Protein AF-A0A0C2W1N2-F1 (afdb_monomer)

Structure (mmCIF, N/CA/C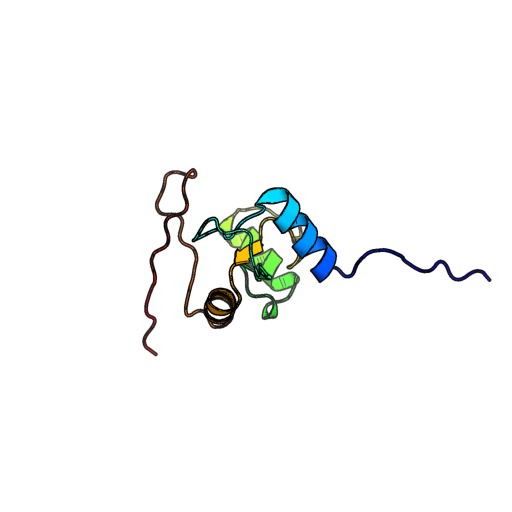/O backbone):
data_AF-A0A0C2W1N2-F1
#
_entry.id   AF-A0A0C2W1N2-F1
#
loop_
_atom_site.group_PDB
_atom_site.id
_atom_site.type_symbol
_atom_site.label_atom_id
_atom_site.label_alt_id
_atom_site.label_comp_id
_atom_site.label_asym_id
_atom_site.label_entity_id
_atom_site.label_seq_id
_atom_site.pdbx_PDB_ins_code
_atom_site.Cartn_x
_atom_site.Cartn_y
_atom_site.Cartn_z
_atom_site.occupancy
_atom_site.B_iso_or_equiv
_atom_site.auth_seq_id
_atom_site.auth_comp_id
_atom_site.auth_asym_id
_atom_site.auth_atom_id
_atom_site.pdbx_PDB_model_num
ATOM 1 N N . MET A 1 1 ? 32.946 22.852 -7.016 1.00 40.59 1 MET A N 1
ATOM 2 C CA . MET A 1 1 ? 31.888 21.924 -7.470 1.00 40.59 1 MET A CA 1
ATOM 3 C C . MET A 1 1 ? 30.836 21.861 -6.376 1.00 40.59 1 MET A C 1
ATOM 5 O O . MET A 1 1 ? 31.153 21.390 -5.293 1.00 40.59 1 MET A O 1
ATOM 9 N N . SER A 1 2 ? 29.641 22.408 -6.607 1.00 46.12 2 SER A N 1
ATOM 10 C CA . SER A 1 2 ? 28.545 22.358 -5.632 1.00 46.12 2 SER A CA 1
ATOM 11 C C . SER A 1 2 ? 27.817 21.025 -5.761 1.00 46.12 2 SER A C 1
ATOM 13 O O . SER A 1 2 ? 27.290 20.709 -6.825 1.00 46.12 2 SER A O 1
ATOM 15 N N . VAL A 1 3 ? 27.812 20.235 -4.691 1.00 49.16 3 VAL A N 1
ATOM 16 C CA . VAL A 1 3 ? 27.028 19.002 -4.605 1.00 49.16 3 VAL A CA 1
ATOM 17 C C . VAL A 1 3 ? 25.579 19.408 -4.356 1.00 49.16 3 VAL A C 1
ATOM 19 O O . VAL A 1 3 ? 25.248 19.904 -3.281 1.00 49.16 3 VAL A O 1
ATOM 22 N N . ALA A 1 4 ? 24.716 19.246 -5.359 1.00 53.66 4 ALA A N 1
ATOM 23 C CA . ALA A 1 4 ? 23.280 19.381 -5.163 1.00 53.66 4 ALA A CA 1
ATOM 24 C C . ALA A 1 4 ? 22.817 18.256 -4.226 1.00 53.66 4 ALA A C 1
ATOM 26 O O . ALA A 1 4 ? 22.820 17.082 -4.596 1.00 53.66 4 ALA A O 1
ATOM 27 N N . VAL A 1 5 ? 22.464 18.608 -2.991 1.00 54.03 5 VAL A N 1
ATOM 28 C CA . VAL A 1 5 ? 21.877 17.661 -2.041 1.00 54.03 5 VAL A CA 1
ATOM 29 C C . VAL A 1 5 ? 20.461 17.361 -2.523 1.00 54.03 5 VAL A C 1
ATOM 31 O O . VAL A 1 5 ? 19.636 18.261 -2.661 1.00 54.03 5 VAL A O 1
ATOM 34 N N . ASN A 1 6 ? 20.185 16.100 -2.845 1.00 59.94 6 ASN A N 1
ATOM 35 C CA . ASN A 1 6 ? 18.870 15.689 -3.313 1.00 59.94 6 ASN A CA 1
ATOM 36 C C . ASN A 1 6 ? 17.919 15.635 -2.104 1.00 59.94 6 ASN A C 1
ATOM 38 O O . ASN A 1 6 ? 17.978 14.702 -1.311 1.00 59.94 6 ASN A O 1
ATOM 42 N N . PHE A 1 7 ? 17.067 16.652 -1.947 1.00 61.38 7 PHE A N 1
ATOM 43 C CA . PHE A 1 7 ? 16.088 16.761 -0.851 1.00 61.38 7 PHE A CA 1
ATOM 44 C C . PHE A 1 7 ? 14.850 15.871 -1.040 1.00 61.38 7 PHE A C 1
ATOM 46 O O . PHE A 1 7 ? 13.895 15.960 -0.268 1.00 61.38 7 PHE A O 1
ATOM 53 N N . SER A 1 8 ? 14.837 15.024 -2.072 1.00 56.78 8 SER A N 1
ATOM 54 C CA . SER A 1 8 ? 13.727 14.110 -2.318 1.00 56.78 8 SER A CA 1
ATOM 55 C C . SER A 1 8 ? 13.560 13.166 -1.121 1.00 56.78 8 SER A C 1
ATOM 57 O O . SER A 1 8 ? 14.529 12.506 -0.732 1.00 56.78 8 SER A O 1
ATOM 59 N N . PRO A 1 9 ? 12.359 13.069 -0.523 1.00 63.84 9 PRO A N 1
ATOM 60 C CA . PRO A 1 9 ? 12.139 12.156 0.586 1.00 63.84 9 PRO A CA 1
ATOM 61 C C . PRO A 1 9 ? 12.431 10.712 0.150 1.00 63.84 9 PRO A C 1
ATOM 63 O O . PRO A 1 9 ? 12.196 10.359 -1.012 1.00 63.84 9 PRO A O 1
ATOM 66 N N . PRO A 1 10 ? 12.899 9.843 1.067 1.00 81.31 10 PRO A N 1
ATOM 67 C CA . PRO A 1 10 ? 13.040 8.423 0.775 1.00 81.31 10 PRO A CA 1
ATOM 68 C C . PRO A 1 10 ? 11.739 7.866 0.188 1.00 81.31 10 PRO A C 1
ATOM 70 O O . PRO A 1 10 ? 10.653 8.232 0.643 1.00 81.31 10 PRO A O 1
ATOM 73 N N . ARG A 1 11 ? 11.826 6.955 -0.793 1.00 86.38 11 ARG A N 1
ATOM 74 C CA . ARG A 1 11 ? 10.643 6.419 -1.502 1.00 86.38 11 ARG A CA 1
ATOM 75 C C . ARG A 1 11 ? 9.557 5.894 -0.552 1.00 86.38 11 ARG A C 1
ATOM 77 O O . ARG A 1 11 ? 8.380 6.120 -0.796 1.00 86.38 11 ARG A O 1
ATOM 84 N N . ALA A 1 12 ? 9.951 5.273 0.561 1.00 89.06 12 ALA A N 1
ATOM 85 C CA . ALA A 1 12 ? 9.028 4.800 1.594 1.00 89.06 12 ALA A CA 1
ATOM 86 C C . ALA A 1 12 ? 8.282 5.942 2.316 1.00 89.06 12 ALA A C 1
ATOM 88 O O . ALA A 1 12 ? 7.095 5.817 2.610 1.00 89.06 12 ALA A O 1
ATOM 89 N N . THR A 1 13 ? 8.953 7.068 2.573 1.00 93.50 13 THR A N 1
ATOM 90 C CA . THR A 1 13 ? 8.338 8.263 3.168 1.00 93.50 13 THR A CA 1
ATOM 91 C C . THR A 1 13 ? 7.364 8.911 2.191 1.00 93.50 13 THR A C 1
ATOM 93 O O . THR A 1 13 ? 6.242 9.227 2.572 1.00 93.50 13 THR A O 1
ATOM 96 N N . ALA A 1 14 ? 7.758 9.056 0.920 1.00 94.00 14 ALA A N 1
ATOM 97 C CA . ALA A 1 14 ? 6.877 9.578 -0.125 1.00 94.00 1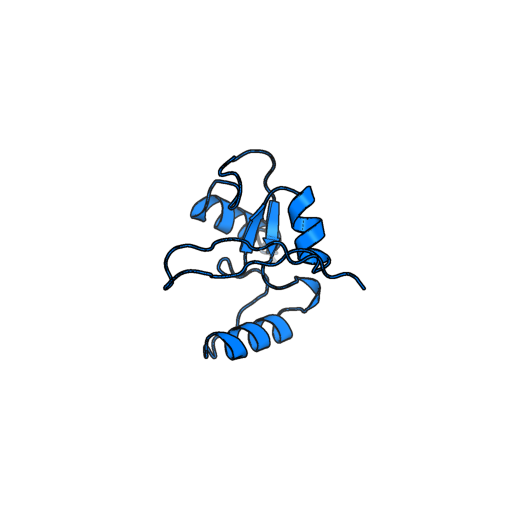4 ALA A CA 1
ATOM 98 C C . ALA A 1 14 ? 5.624 8.704 -0.298 1.00 94.00 14 ALA A C 1
ATOM 100 O O . ALA A 1 14 ? 4.512 9.222 -0.342 1.00 94.00 14 ALA A O 1
ATOM 101 N N . PHE A 1 15 ? 5.804 7.382 -0.312 1.00 94.31 15 PHE A N 1
ATOM 102 C CA . PHE A 1 15 ? 4.717 6.409 -0.358 1.00 94.31 15 PHE A CA 1
ATOM 103 C C . PHE A 1 15 ? 3.759 6.571 0.823 1.00 94.31 15 PHE A C 1
ATOM 105 O O . PHE A 1 15 ? 2.562 6.753 0.620 1.00 94.31 15 PHE A O 1
ATOM 112 N N . ARG A 1 16 ? 4.281 6.602 2.056 1.00 95.50 16 ARG A N 1
ATOM 113 C CA . ARG A 1 16 ? 3.457 6.818 3.252 1.00 95.50 16 ARG A CA 1
ATOM 114 C C . ARG A 1 16 ? 2.678 8.128 3.186 1.00 95.50 16 ARG A C 1
ATOM 116 O O . ARG A 1 16 ? 1.491 8.135 3.497 1.00 95.50 16 ARG A O 1
ATOM 123 N N . ASN A 1 17 ? 3.325 9.216 2.780 1.00 96.00 17 ASN A N 1
ATOM 124 C CA . ASN A 1 17 ? 2.677 10.521 2.678 1.00 96.00 17 ASN A CA 1
ATOM 125 C C . ASN A 1 17 ? 1.564 10.519 1.623 1.00 96.00 17 ASN A C 1
ATOM 127 O O . ASN A 1 17 ? 0.502 11.083 1.867 1.00 96.00 17 ASN A O 1
ATOM 131 N N . ALA A 1 18 ? 1.773 9.848 0.487 1.00 95.94 18 ALA A N 1
ATOM 132 C CA . ALA A 1 18 ? 0.750 9.703 -0.543 1.00 95.94 18 ALA A CA 1
ATOM 133 C C . ALA A 1 18 ? -0.473 8.920 -0.038 1.00 95.94 18 ALA A C 1
ATOM 135 O O . ALA A 1 18 ? -1.602 9.326 -0.302 1.00 95.94 18 ALA A O 1
ATOM 136 N N . LEU A 1 19 ? -0.269 7.841 0.727 1.00 96.12 19 LEU A N 1
ATOM 137 C CA . LEU A 1 19 ? -1.376 7.081 1.321 1.00 96.12 19 LEU A CA 1
ATOM 138 C C . LEU A 1 19 ? -2.121 7.882 2.394 1.00 96.12 19 LEU A C 1
ATOM 140 O O . LEU A 1 19 ? -3.346 7.878 2.417 1.00 96.12 19 LEU A O 1
ATOM 144 N N . LEU A 1 20 ? -1.399 8.611 3.251 1.00 96.12 20 LEU A N 1
ATOM 145 C CA . LEU A 1 20 ? -2.010 9.507 4.239 1.00 96.12 20 LEU A CA 1
ATOM 146 C C . LEU A 1 20 ? -2.867 10.586 3.574 1.00 96.12 20 LEU A C 1
ATOM 148 O O . LEU A 1 20 ? -3.962 10.857 4.053 1.00 96.12 20 LEU A O 1
ATOM 152 N N . ALA A 1 21 ? -2.396 11.163 2.466 1.00 95.56 21 ALA A N 1
ATOM 153 C CA . ALA A 1 21 ? -3.154 12.154 1.709 1.00 95.56 21 ALA A CA 1
ATOM 154 C C . ALA A 1 21 ? -4.386 11.561 1.004 1.00 95.56 21 ALA A C 1
ATOM 156 O O . ALA A 1 21 ? -5.391 12.253 0.871 1.00 95.56 21 ALA A O 1
ATOM 157 N N . ARG A 1 22 ? -4.314 10.303 0.547 1.00 94.50 22 ARG A N 1
ATOM 158 C CA . ARG A 1 22 ? -5.418 9.628 -0.152 1.00 94.50 22 ARG A CA 1
ATOM 159 C C . ARG A 1 22 ? -6.501 9.121 0.803 1.00 94.50 22 ARG A C 1
ATOM 161 O O . ARG A 1 22 ? -7.677 9.334 0.534 1.00 94.50 22 ARG A O 1
ATOM 168 N N . ASP A 1 23 ? -6.101 8.457 1.887 1.00 93.88 23 ASP A N 1
ATOM 169 C CA . ASP A 1 23 ? -7.009 7.652 2.718 1.00 93.88 23 ASP A CA 1
ATOM 170 C C . ASP A 1 23 ? -7.227 8.241 4.120 1.00 93.88 23 ASP A C 1
ATOM 172 O O . ASP A 1 23 ? -8.309 8.116 4.691 1.00 93.88 23 ASP A O 1
ATOM 176 N N . GLY A 1 24 ? -6.188 8.839 4.717 1.00 94.06 24 GLY A N 1
ATOM 177 C CA . GLY A 1 24 ? -6.207 9.462 6.051 1.00 94.06 24 GLY A CA 1
ATOM 178 C C . GLY A 1 24 ? -6.492 8.539 7.250 1.00 94.06 24 GLY A C 1
ATOM 179 O O . GLY A 1 24 ? -6.241 8.928 8.390 1.00 94.06 24 GLY A O 1
ATOM 180 N N . THR A 1 25 ? -6.991 7.323 7.026 1.00 95.00 25 THR A N 1
ATOM 181 C CA . THR A 1 25 ? -7.495 6.406 8.057 1.00 95.00 25 THR A CA 1
ATOM 182 C C . THR A 1 25 ? -7.152 4.948 7.746 1.00 95.00 25 THR A C 1
ATOM 184 O O . THR A 1 25 ? -6.835 4.602 6.610 1.00 95.00 25 THR A O 1
ATOM 187 N N . CYS A 1 26 ? -7.190 4.075 8.759 1.00 93.88 26 CYS A N 1
ATOM 188 C CA . CYS A 1 26 ? -7.069 2.629 8.566 1.00 93.88 26 CYS A CA 1
ATOM 189 C C . CYS A 1 26 ? -8.185 2.118 7.647 1.00 93.88 26 CYS A C 1
ATOM 191 O O . CYS A 1 26 ? -9.358 2.314 7.961 1.00 93.88 26 CYS A O 1
ATOM 193 N N . ILE A 1 27 ? -7.843 1.383 6.585 1.00 91.38 27 ILE A N 1
ATOM 194 C CA . ILE A 1 27 ? -8.840 0.901 5.612 1.00 91.38 27 ILE A CA 1
ATOM 195 C C . ILE A 1 27 ? -9.896 -0.030 6.239 1.00 91.38 27 ILE A C 1
ATOM 197 O O . ILE A 1 27 ? -11.021 -0.098 5.756 1.00 91.38 27 ILE A O 1
ATOM 201 N N . ILE A 1 28 ? -9.559 -0.713 7.341 1.00 89.19 28 ILE A N 1
ATOM 202 C CA . ILE A 1 28 ? -10.475 -1.627 8.040 1.00 89.19 28 ILE A CA 1
ATOM 203 C C . ILE A 1 28 ? -11.300 -0.893 9.103 1.00 89.19 28 ILE A C 1
ATOM 205 O O . ILE A 1 28 ? -12.522 -0.980 9.112 1.00 89.19 28 ILE A O 1
ATOM 209 N N . SER A 1 29 ? -10.644 -0.183 10.025 1.00 90.75 29 SER A N 1
ATOM 210 C CA . SER A 1 29 ? -11.306 0.378 11.214 1.00 90.75 29 SER A CA 1
ATOM 211 C C . SER A 1 29 ? -11.724 1.840 11.080 1.00 90.75 29 SER A C 1
ATOM 213 O O . SER A 1 29 ? -12.364 2.360 11.990 1.00 90.75 29 SER A O 1
ATOM 215 N N . GLN A 1 30 ? -11.312 2.525 10.008 1.00 92.94 30 GLN A N 1
ATOM 216 C CA . GLN A 1 30 ? -11.496 3.968 9.801 1.00 92.94 30 GLN A CA 1
ATOM 217 C C . GLN A 1 30 ? -10.849 4.850 10.891 1.00 92.94 30 GLN A C 1
ATOM 219 O O . GLN A 1 30 ? -11.072 6.057 10.955 1.00 92.94 30 GLN A O 1
ATOM 224 N N . ASN A 1 31 ? -9.999 4.277 11.750 1.00 92.75 31 ASN A N 1
ATOM 225 C CA . ASN A 1 31 ? -9.278 5.013 12.786 1.00 92.75 31 ASN A CA 1
ATOM 226 C C . ASN A 1 31 ? -7.985 5.630 12.205 1.00 92.75 31 ASN A C 1
ATOM 228 O O . ASN A 1 31 ? -7.235 4.910 11.544 1.00 92.75 31 ASN A O 1
ATOM 232 N N . PRO A 1 32 ? -7.691 6.924 12.442 1.00 93.06 32 PRO A N 1
ATOM 233 C CA . PRO A 1 32 ? -6.507 7.603 11.901 1.00 93.06 32 PRO A CA 1
ATOM 234 C C . PRO A 1 32 ? -5.202 7.377 12.690 1.00 93.06 32 PRO A C 1
ATOM 236 O O . PRO A 1 32 ? -4.135 7.816 12.261 1.00 93.06 32 PRO A O 1
ATOM 239 N N . LEU A 1 33 ? -5.250 6.753 13.869 1.00 92.31 33 LEU A N 1
ATOM 240 C CA . LEU A 1 33 ? -4.110 6.707 14.790 1.00 92.31 33 LEU A CA 1
ATOM 241 C C . LEU A 1 33 ? -3.145 5.555 14.487 1.00 92.31 33 LEU A C 1
ATOM 243 O O . LEU A 1 33 ? -3.553 4.469 14.104 1.00 92.31 33 LEU A O 1
ATOM 247 N N . SER A 1 34 ? -1.845 5.766 14.719 1.00 91.62 34 SER A N 1
ATOM 248 C CA . SER A 1 34 ? -0.811 4.709 14.681 1.00 91.62 34 SER A CA 1
ATOM 249 C C . SER A 1 34 ? -0.764 3.880 13.387 1.00 91.62 34 SER A C 1
ATOM 251 O O . SER A 1 34 ? -0.511 2.673 13.411 1.00 91.62 34 SER A O 1
ATOM 253 N N . LEU A 1 35 ? -0.986 4.541 12.250 1.00 95.06 35 LEU A N 1
ATOM 254 C CA . LEU A 1 35 ? -1.037 3.904 10.937 1.00 95.06 35 LEU A CA 1
ATOM 255 C C . LEU A 1 35 ? 0.338 3.739 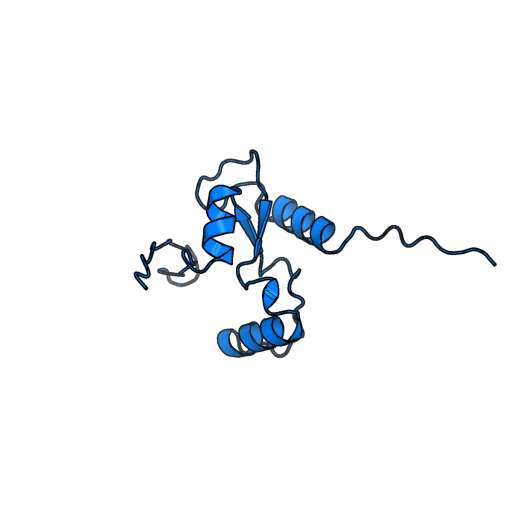10.302 1.00 95.06 35 LEU A C 1
ATOM 257 O O . LEU A 1 35 ? 1.221 4.600 10.420 1.00 95.06 35 LEU A O 1
ATOM 261 N N . ILE A 1 36 ? 0.473 2.658 9.544 1.00 94.38 36 ILE A N 1
ATOM 262 C CA . ILE A 1 36 ? 1.612 2.387 8.680 1.00 94.38 36 ILE A CA 1
ATOM 263 C C . ILE A 1 36 ? 1.166 2.169 7.234 1.00 94.38 36 ILE A C 1
ATOM 265 O O . ILE A 1 36 ? 0.016 1.834 6.961 1.00 94.38 36 ILE A O 1
ATOM 269 N N . ALA A 1 37 ? 2.101 2.393 6.314 1.00 95.00 37 ALA A N 1
ATOM 270 C CA . ALA A 1 37 ? 1.907 2.208 4.884 1.00 95.00 37 ALA A CA 1
ATOM 271 C C . ALA A 1 37 ? 2.177 0.747 4.509 1.00 95.00 37 ALA A C 1
ATOM 273 O O . ALA A 1 37 ? 3.325 0.368 4.256 1.00 95.00 37 ALA A O 1
ATOM 274 N N . SER A 1 38 ? 1.121 -0.060 4.513 1.00 93.19 38 SER A N 1
ATOM 275 C CA . SER A 1 38 ? 1.189 -1.468 4.141 1.00 93.19 38 SER A CA 1
ATOM 276 C C . SER A 1 38 ? 1.173 -1.624 2.624 1.00 93.19 38 SER A C 1
ATOM 278 O O . SER A 1 38 ? 0.542 -0.830 1.922 1.00 93.19 38 SER A O 1
ATOM 280 N N . HIS A 1 39 ? 1.884 -2.628 2.112 1.00 91.38 39 HIS A N 1
ATOM 281 C CA . HIS A 1 39 ? 1.895 -2.949 0.685 1.00 91.38 39 HIS A CA 1
ATOM 282 C C . HIS A 1 39 ? 0.922 -4.097 0.405 1.00 91.38 39 HIS A C 1
ATOM 284 O O . HIS A 1 39 ? 1.038 -5.162 1.000 1.00 91.38 39 HIS A O 1
ATOM 290 N N . LEU A 1 40 ? 0.019 -3.906 -0.557 1.00 86.88 40 LEU A N 1
ATOM 291 C CA . LEU A 1 40 ? -0.887 -4.946 -1.058 1.00 86.88 40 LEU A CA 1
ATOM 292 C C . LEU A 1 40 ? -0.138 -6.026 -1.846 1.00 86.88 40 LEU A C 1
ATOM 294 O O . LEU A 1 40 ? -0.541 -7.185 -1.862 1.00 86.88 40 LEU A O 1
ATOM 298 N N . VAL A 1 41 ? 0.958 -5.638 -2.503 1.00 84.06 41 VAL A N 1
ATOM 299 C CA . VAL A 1 41 ? 1.887 -6.560 -3.158 1.00 84.06 41 VAL A CA 1
ATOM 300 C C . VAL A 1 41 ? 3.168 -6.610 -2.326 1.00 84.06 41 VAL A C 1
ATOM 302 O O . VAL A 1 41 ? 3.806 -5.569 -2.151 1.00 84.06 41 VAL A O 1
ATOM 305 N N . PRO A 1 42 ? 3.587 -7.779 -1.820 1.00 74.69 42 PRO A N 1
ATOM 306 C CA . PRO A 1 42 ? 4.671 -7.854 -0.848 1.00 74.69 42 PRO A CA 1
ATOM 307 C C . PRO A 1 42 ? 5.966 -7.209 -1.335 1.00 74.69 42 PRO A C 1
ATOM 309 O O . PRO A 1 42 ? 6.527 -7.566 -2.373 1.00 74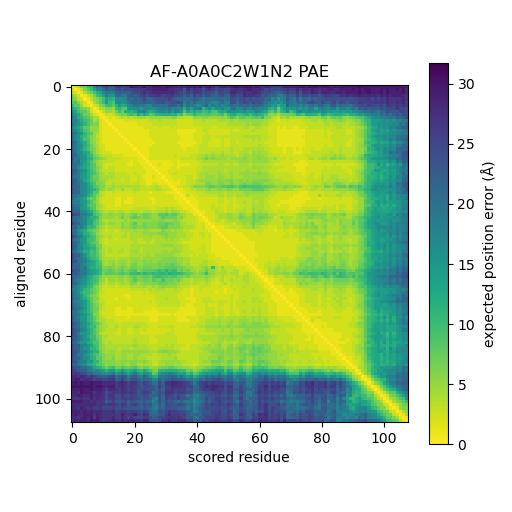.69 42 PRO A O 1
ATOM 312 N N . LYS A 1 43 ? 6.487 -6.276 -0.528 1.00 76.94 43 LYS A N 1
ATOM 313 C CA . LYS A 1 43 ? 7.677 -5.454 -0.830 1.00 76.94 43 LYS A CA 1
ATOM 314 C C . LYS A 1 43 ? 8.916 -6.277 -1.207 1.00 76.94 43 LYS A C 1
ATOM 316 O O . LYS A 1 43 ? 9.809 -5.767 -1.893 1.00 76.94 43 LYS A O 1
ATOM 321 N N . ARG A 1 44 ? 8.968 -7.529 -0.729 1.00 79.94 44 ARG A N 1
ATOM 322 C CA . ARG A 1 44 ? 10.050 -8.500 -0.943 1.00 79.94 44 ARG A CA 1
ATOM 323 C C . ARG A 1 44 ? 10.146 -9.011 -2.379 1.00 79.94 44 ARG A C 1
ATOM 325 O O . ARG A 1 44 ? 11.205 -9.482 -2.764 1.00 79.94 44 ARG A O 1
ATOM 332 N N . LEU A 1 45 ? 9.083 -8.873 -3.172 1.00 81.31 45 LEU A N 1
ATOM 333 C CA . LEU A 1 45 ? 9.076 -9.269 -4.582 1.00 81.31 45 LEU A CA 1
ATOM 334 C C . LEU A 1 45 ? 9.960 -8.358 -5.457 1.00 81.31 45 LEU A C 1
ATOM 336 O O . LEU A 1 45 ? 10.511 -8.805 -6.458 1.00 81.31 45 LEU A O 1
ATOM 340 N N . GLY A 1 46 ? 10.144 -7.093 -5.065 1.00 86.62 46 GLY A N 1
ATOM 341 C CA . GLY A 1 46 ? 10.886 -6.107 -5.858 1.00 86.62 46 GLY A CA 1
ATOM 342 C C . GLY A 1 46 ? 10.093 -5.559 -7.053 1.00 86.62 46 GLY A C 1
ATOM 343 O O . GLY A 1 46 ? 9.032 -6.066 -7.408 1.00 86.62 46 GLY A O 1
ATOM 344 N N . ASP A 1 47 ? 10.603 -4.488 -7.670 1.00 90.81 47 ASP A N 1
ATOM 345 C CA . ASP A 1 47 ? 9.857 -3.698 -8.668 1.00 90.81 47 ASP A CA 1
ATOM 346 C C . ASP A 1 47 ? 9.491 -4.500 -9.933 1.00 90.81 47 ASP A C 1
ATOM 348 O O . ASP A 1 47 ? 8.392 -4.348 -10.467 1.00 90.81 47 ASP A O 1
ATOM 352 N N . ALA A 1 48 ? 10.372 -5.398 -10.390 1.00 90.38 48 ALA A N 1
ATOM 353 C CA . ALA A 1 48 ? 10.128 -6.216 -11.581 1.00 90.38 48 ALA A CA 1
ATOM 354 C C . ALA A 1 48 ? 8.964 -7.201 -11.385 1.00 90.38 48 ALA A C 1
ATOM 356 O O . ALA A 1 48 ? 8.076 -7.305 -12.231 1.00 90.38 48 ALA A O 1
ATOM 357 N N . ALA A 1 49 ? 8.933 -7.895 -10.245 1.00 88.00 49 ALA A N 1
ATOM 358 C CA . ALA A 1 49 ? 7.856 -8.825 -9.933 1.00 88.00 49 ALA A CA 1
ATOM 359 C C . ALA A 1 49 ? 6.543 -8.089 -9.641 1.00 88.00 49 ALA A C 1
ATOM 361 O O . ALA A 1 49 ? 5.493 -8.539 -10.084 1.00 88.00 49 ALA A O 1
ATOM 362 N N . VAL A 1 50 ? 6.593 -6.927 -8.978 1.00 88.19 50 VAL A N 1
ATOM 363 C CA . VAL A 1 50 ? 5.417 -6.059 -8.812 1.00 88.19 50 VAL A CA 1
ATOM 364 C C . VAL A 1 50 ? 4.834 -5.657 -10.166 1.00 88.19 50 VAL A C 1
ATOM 366 O O . VAL A 1 50 ? 3.632 -5.800 -10.369 1.00 88.19 50 VAL A O 1
ATOM 369 N N . THR A 1 51 ? 5.673 -5.213 -11.106 1.00 90.56 51 THR A N 1
ATOM 370 C CA . THR A 1 51 ? 5.225 -4.865 -12.464 1.00 90.56 51 THR A CA 1
ATOM 371 C C . THR A 1 51 ? 4.571 -6.064 -13.151 1.00 90.56 51 THR A C 1
ATOM 373 O O . THR A 1 51 ? 3.475 -5.930 -13.683 1.00 90.56 51 THR A O 1
ATOM 376 N N . SER A 1 52 ? 5.182 -7.250 -13.064 1.00 89.50 52 SER A N 1
ATOM 377 C CA . SER A 1 52 ? 4.619 -8.487 -13.625 1.00 89.50 52 SER A CA 1
ATOM 378 C C . SER A 1 52 ? 3.252 -8.842 -13.023 1.00 89.50 52 SER A C 1
ATOM 380 O O . SER A 1 52 ? 2.316 -9.157 -13.757 1.00 89.50 52 SER A O 1
ATOM 382 N N . VAL A 1 53 ? 3.091 -8.723 -11.699 1.00 85.94 53 VAL A N 1
ATOM 383 C CA . VAL A 1 53 ? 1.802 -8.941 -11.019 1.00 85.94 53 VAL A CA 1
ATOM 384 C C . VAL A 1 53 ? 0.760 -7.938 -11.516 1.00 85.94 53 VAL A C 1
ATOM 386 O O . VAL A 1 53 ? -0.332 -8.336 -11.917 1.00 85.94 53 VAL A O 1
ATOM 389 N N . VAL A 1 54 ? 1.090 -6.645 -11.548 1.00 85.44 54 VAL A N 1
ATOM 390 C CA . VAL A 1 54 ? 0.159 -5.609 -12.019 1.00 85.44 54 VAL A CA 1
ATOM 391 C C . VAL A 1 54 ? -0.248 -5.862 -13.468 1.00 85.44 54 VAL A C 1
ATOM 393 O O . VAL A 1 54 ? -1.444 -5.877 -13.761 1.00 85.44 54 VAL A O 1
ATOM 396 N N . GLN A 1 55 ? 0.709 -6.123 -14.357 1.00 87.81 55 GLN A N 1
ATOM 397 C CA . GLN A 1 55 ? 0.441 -6.422 -15.762 1.00 87.81 55 GLN A CA 1
ATOM 398 C C . GLN A 1 55 ? -0.470 -7.645 -15.901 1.00 87.81 55 GLN A C 1
ATOM 400 O O . GLN A 1 55 ? -1.464 -7.603 -16.624 1.00 87.81 55 GLN A O 1
ATOM 405 N N . ARG A 1 56 ? -0.196 -8.717 -15.148 1.00 86.50 56 ARG A N 1
ATOM 406 C CA . ARG A 1 56 ? -0.974 -9.959 -15.197 1.00 86.50 56 ARG A CA 1
ATOM 407 C C . ARG A 1 56 ? -2.439 -9.769 -14.801 1.00 86.50 56 ARG A C 1
ATOM 409 O O . ARG A 1 56 ? -3.296 -10.404 -15.410 1.00 86.50 56 ARG A O 1
ATOM 416 N N . PHE A 1 57 ? -2.716 -8.948 -13.789 1.00 82.56 57 PHE A N 1
ATOM 417 C CA . PHE A 1 57 ? -4.066 -8.793 -13.232 1.00 82.56 57 PHE A CA 1
ATOM 418 C C . PHE A 1 57 ? -4.840 -7.586 -13.771 1.00 82.56 57 PHE A C 1
ATOM 420 O O . PHE A 1 57 ? -6.064 -7.572 -13.679 1.00 82.56 57 PHE A O 1
ATOM 427 N N . THR A 1 58 ? -4.161 -6.587 -14.338 1.00 81.69 58 THR A N 1
ATOM 428 C CA . THR A 1 58 ? -4.807 -5.362 -14.851 1.00 81.69 58 THR A CA 1
ATOM 429 C C . THR A 1 58 ? -4.683 -5.188 -16.362 1.00 81.69 58 THR A C 1
ATOM 431 O O . THR A 1 58 ? -5.394 -4.366 -16.931 1.00 81.69 58 THR A O 1
ATOM 434 N N . GLY A 1 59 ? -3.777 -5.921 -17.018 1.00 84.81 59 GLY A N 1
ATOM 435 C CA . GLY A 1 59 ? -3.436 -5.716 -18.428 1.00 84.81 59 GLY A CA 1
ATOM 436 C C . GLY A 1 59 ? -2.628 -4.443 -18.700 1.00 84.81 59 GLY A C 1
ATOM 437 O O . GLY A 1 59 ? -2.396 -4.116 -19.858 1.00 84.81 59 GLY A O 1
ATOM 438 N N . SER A 1 60 ? -2.212 -3.706 -17.664 1.00 84.44 60 SER A N 1
ATOM 439 C CA . SER A 1 60 ? -1.397 -2.499 -17.818 1.00 84.44 60 SER A CA 1
ATOM 440 C C . SER A 1 60 ? 0.068 -2.847 -18.075 1.00 84.44 60 SER A C 1
ATOM 442 O O . SER A 1 60 ? 0.705 -3.491 -17.244 1.00 84.44 60 SER A O 1
ATOM 444 N N . ASP A 1 61 ? 0.623 -2.342 -19.175 1.00 85.94 61 ASP A N 1
ATOM 445 C CA . ASP A 1 61 ? 2.051 -2.463 -19.502 1.00 85.94 61 ASP A CA 1
ATOM 446 C C . ASP A 1 61 ? 2.915 -1.364 -18.854 1.00 85.94 61 ASP A C 1
ATOM 448 O O . ASP A 1 61 ? 4.126 -1.286 -19.077 1.00 85.94 61 ASP A O 1
ATOM 452 N N . ALA A 1 62 ? 2.312 -0.483 -18.050 1.00 84.81 62 ALA A N 1
ATOM 453 C CA . ALA A 1 62 ? 3.056 0.555 -17.352 1.00 84.81 62 ALA A CA 1
ATOM 454 C C . ALA A 1 62 ? 3.969 -0.066 -16.284 1.00 84.81 62 ALA A C 1
ATOM 456 O O . ALA A 1 62 ? 3.525 -0.850 -15.447 1.00 84.81 62 ALA A O 1
ATOM 457 N N . ALA A 1 63 ? 5.242 0.334 -16.267 1.00 85.56 63 ALA A N 1
ATOM 458 C CA . ALA A 1 63 ? 6.154 -0.056 -15.199 1.00 85.56 63 ALA A CA 1
ATOM 459 C C . ALA A 1 63 ? 5.669 0.516 -13.858 1.00 85.56 63 ALA A C 1
ATOM 461 O O . ALA A 1 63 ? 5.512 1.732 -13.709 1.00 85.56 63 ALA A O 1
ATOM 462 N N . VAL A 1 64 ? 5.465 -0.355 -12.868 1.00 87.31 64 VAL A N 1
ATOM 463 C CA . VAL A 1 64 ? 4.980 0.032 -11.540 1.00 87.31 64 VAL A CA 1
ATOM 464 C C . VAL A 1 64 ? 6.022 -0.328 -10.493 1.00 87.31 64 VAL A C 1
ATOM 466 O O . VAL A 1 64 ? 6.389 -1.486 -10.310 1.00 87.31 64 VAL A O 1
ATOM 469 N N . THR A 1 65 ? 6.502 0.683 -9.769 1.00 91.19 65 THR A N 1
ATOM 470 C CA . THR A 1 65 ? 7.391 0.452 -8.622 1.00 91.19 65 THR A CA 1
ATOM 471 C C . THR A 1 65 ? 6.588 -0.059 -7.430 1.00 91.19 65 THR A C 1
ATOM 473 O O . THR A 1 65 ? 5.428 0.314 -7.260 1.00 91.19 65 THR A O 1
ATOM 476 N N . ARG A 1 66 ? 7.216 -0.815 -6.526 1.00 89.19 66 ARG A N 1
ATOM 477 C CA . ARG A 1 66 ? 6.560 -1.288 -5.293 1.00 89.19 66 ARG A CA 1
ATOM 478 C C . ARG A 1 66 ? 6.011 -0.168 -4.403 1.00 89.19 66 ARG A C 1
ATOM 480 O O . ARG A 1 66 ? 5.090 -0.402 -3.640 1.00 89.19 66 ARG A O 1
ATOM 487 N N . PHE A 1 67 ? 6.544 1.047 -4.530 1.00 92.56 67 PHE A N 1
ATOM 488 C CA . PHE A 1 67 ? 6.100 2.235 -3.794 1.00 92.56 67 PHE A CA 1
ATOM 489 C C . PHE A 1 67 ? 5.019 3.037 -4.534 1.00 92.56 67 PHE A C 1
ATOM 491 O O . PHE A 1 67 ? 4.789 4.204 -4.217 1.00 92.56 67 PHE A O 1
ATOM 498 N N . HIS A 1 68 ? 4.377 2.457 -5.551 1.00 91.12 68 HIS A N 1
ATOM 499 C CA . HIS A 1 68 ? 3.276 3.116 -6.237 1.00 91.12 68 HIS A CA 1
ATOM 500 C C . HIS A 1 68 ? 2.055 3.214 -5.303 1.00 91.12 68 HIS A C 1
ATOM 502 O O . HIS A 1 68 ? 1.644 2.192 -4.753 1.00 91.12 68 HIS A O 1
ATOM 508 N N . PRO A 1 69 ? 1.431 4.396 -5.127 1.00 91.75 69 PRO A N 1
ATOM 509 C CA . PRO A 1 69 ? 0.366 4.586 -4.136 1.00 91.75 69 PRO A CA 1
ATOM 510 C C . PRO A 1 69 ? -0.833 3.640 -4.292 1.00 91.75 69 PRO A C 1
ATOM 512 O O . PRO A 1 69 ? -1.450 3.256 -3.304 1.00 91.75 69 PRO A O 1
ATOM 515 N N . THR A 1 70 ? -1.165 3.213 -5.513 1.00 89.44 70 THR A N 1
ATOM 516 C CA . THR A 1 70 ? -2.270 2.258 -5.749 1.00 89.44 70 THR A CA 1
ATOM 517 C C . THR A 1 70 ? -2.005 0.861 -5.189 1.00 89.44 70 THR A C 1
ATOM 519 O O . THR A 1 70 ? -2.943 0.089 -5.035 1.00 89.44 70 THR A O 1
ATOM 522 N N . LEU A 1 71 ? -0.752 0.536 -4.864 1.00 90.12 71 LEU A N 1
ATOM 523 C CA . LEU A 1 71 ? -0.350 -0.745 -4.284 1.00 90.12 71 LEU A CA 1
ATOM 524 C C . LEU A 1 71 ? -0.250 -0.696 -2.758 1.00 90.12 71 LEU A C 1
ATOM 526 O O . LEU A 1 71 ? 0.284 -1.624 -2.154 1.00 90.12 71 LEU A O 1
ATOM 530 N N . GLY A 1 72 ? -0.713 0.385 -2.134 1.00 92.56 72 GLY A N 1
ATOM 531 C CA . GLY A 1 72 ? -0.636 0.577 -0.696 1.00 92.56 72 GLY A CA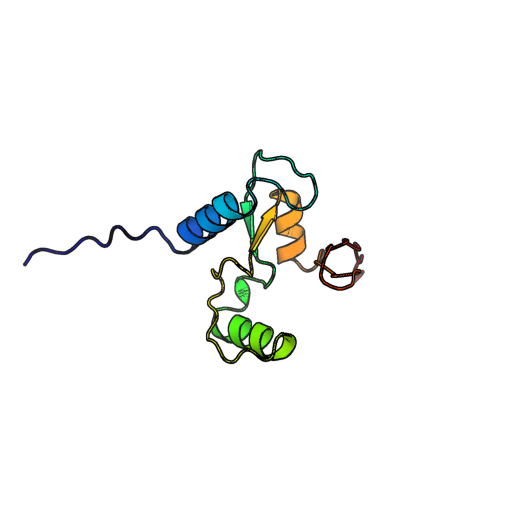 1
ATOM 532 C C . GLY A 1 72 ? -1.976 0.854 -0.047 1.00 92.56 72 GLY A C 1
ATOM 533 O O . GLY A 1 72 ? -2.886 1.385 -0.684 1.00 92.56 72 GLY A O 1
ATOM 534 N N . VAL A 1 73 ? -2.054 0.539 1.242 1.00 94.44 73 VAL A N 1
ATOM 535 C CA . VAL A 1 73 ? -3.167 0.879 2.135 1.00 94.44 73 VAL A CA 1
ATOM 536 C C . VAL A 1 73 ? -2.631 1.275 3.508 1.00 94.44 73 VAL A C 1
ATOM 538 O O . VAL A 1 73 ? -1.523 0.893 3.895 1.00 94.44 73 VAL A O 1
ATOM 541 N N . LEU A 1 74 ? -3.414 2.044 4.260 1.00 96.19 74 LEU A N 1
ATOM 542 C CA . LEU A 1 74 ? -3.103 2.335 5.654 1.00 96.19 74 LEU A CA 1
ATOM 543 C C . LEU A 1 74 ? -3.677 1.251 6.567 1.00 96.19 74 LEU A C 1
ATOM 545 O O . LEU A 1 74 ? -4.878 0.974 6.544 1.00 96.19 74 LEU A O 1
ATOM 549 N N . LEU A 1 75 ? -2.814 0.670 7.398 1.00 94.69 75 LEU A N 1
ATOM 550 C CA . LEU A 1 75 ? -3.167 -0.360 8.374 1.00 94.69 75 LEU A CA 1
ATOM 551 C C . LEU A 1 75 ? -2.506 -0.091 9.722 1.00 94.69 75 LEU A C 1
ATOM 553 O O . LEU A 1 75 ? -1.527 0.649 9.830 1.00 94.69 75 LEU A O 1
ATOM 557 N N . PHE A 1 76 ? -3.015 -0.754 10.755 1.00 93.94 76 PHE A N 1
ATOM 558 C CA . PHE A 1 76 ? -2.269 -0.927 11.994 1.00 93.94 76 PHE A CA 1
ATOM 559 C C . PHE A 1 76 ? -1.138 -1.939 11.807 1.00 93.94 76 PHE A C 1
ATOM 561 O O . PHE A 1 76 ? -1.261 -2.884 11.027 1.00 93.94 76 PHE A O 1
ATOM 568 N N . ARG A 1 77 ? -0.064 -1.786 12.589 1.00 91.00 77 ARG A N 1
ATOM 569 C CA . ARG A 1 77 ? 1.105 -2.679 12.532 1.00 91.00 77 ARG A CA 1
ATOM 570 C C . ARG A 1 77 ? 0.750 -4.162 12.659 1.00 91.00 77 ARG A C 1
ATOM 572 O O . ARG A 1 77 ? 1.234 -4.960 11.874 1.00 91.00 77 ARG A O 1
ATOM 579 N N . SER A 1 78 ? -0.145 -4.510 13.581 1.00 89.12 78 SER A N 1
ATOM 580 C CA . SER A 1 78 ? -0.566 -5.900 13.802 1.00 89.12 78 SER A CA 1
ATOM 581 C C . SER A 1 78 ? -1.243 -6.555 12.591 1.00 89.12 78 SER A C 1
ATOM 583 O O . SER A 1 78 ? -1.290 -7.779 12.516 1.00 89.12 78 SER A O 1
ATOM 585 N N . LEU A 1 79 ? -1.796 -5.762 11.668 1.00 88.75 79 LEU A N 1
ATOM 586 C CA . LEU A 1 79 ? -2.425 -6.253 10.441 1.00 88.75 79 LEU A CA 1
ATOM 587 C C . LEU A 1 79 ? -1.418 -6.331 9.290 1.00 88.75 79 LEU A C 1
ATOM 589 O O . LEU A 1 79 ? -1.459 -7.281 8.519 1.00 88.75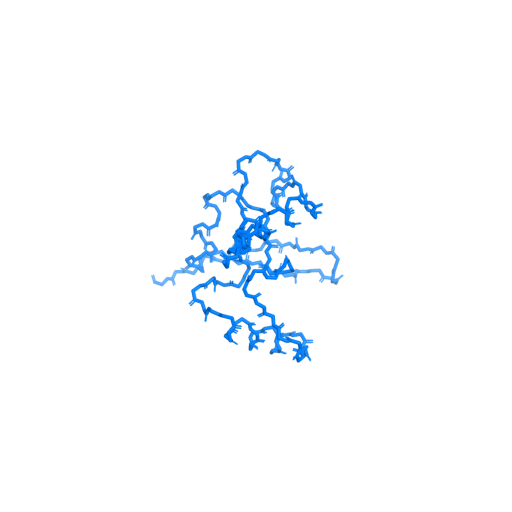 79 LEU A O 1
ATOM 593 N N . ASP A 1 80 ? -0.494 -5.374 9.199 1.00 89.69 80 ASP A N 1
ATOM 594 C CA . ASP A 1 80 ? 0.584 -5.389 8.199 1.00 89.69 80 ASP A CA 1
ATOM 595 C C . ASP A 1 80 ? 1.467 -6.629 8.314 1.00 89.69 80 ASP A C 1
ATOM 597 O O . ASP A 1 80 ? 1.772 -7.239 7.295 1.00 89.69 80 ASP A O 1
ATOM 601 N N . ASP A 1 81 ? 1.804 -7.049 9.539 1.00 87.81 81 ASP A N 1
ATOM 602 C CA . ASP A 1 81 ? 2.603 -8.260 9.760 1.00 87.81 81 ASP A CA 1
ATOM 603 C C . ASP A 1 81 ? 1.923 -9.496 9.137 1.00 87.81 81 ASP A C 1
ATOM 605 O O . ASP A 1 81 ? 2.589 -10.323 8.515 1.00 87.81 81 ASP A O 1
ATOM 609 N N . ARG A 1 82 ? 0.585 -9.580 9.221 1.00 87.38 82 ARG A N 1
ATOM 610 C CA . ARG A 1 82 ? -0.211 -10.664 8.617 1.00 87.38 82 ARG A CA 1
ATOM 611 C C . ARG A 1 82 ? -0.295 -10.564 7.095 1.00 87.38 82 ARG A C 1
ATOM 613 O O . ARG A 1 82 ? -0.348 -11.585 6.415 1.00 87.38 82 ARG A O 1
ATOM 620 N N . VAL A 1 83 ? -0.318 -9.350 6.548 1.00 85.06 83 VAL A N 1
ATOM 621 C CA . VAL A 1 83 ? -0.293 -9.131 5.093 1.00 85.06 83 VAL A CA 1
ATOM 622 C C . VAL A 1 83 ? 1.083 -9.501 4.522 1.00 85.06 83 VAL A C 1
ATOM 624 O O . VAL A 1 83 ? 1.161 -10.203 3.516 1.00 85.06 83 VAL A O 1
ATOM 627 N N . ASP A 1 84 ? 2.181 -9.113 5.181 1.00 82.81 84 ASP A N 1
ATOM 628 C CA . ASP A 1 84 ? 3.552 -9.437 4.742 1.00 82.81 84 ASP A CA 1
ATOM 629 C C . ASP A 1 84 ? 3.868 -10.944 4.879 1.00 82.81 84 ASP A C 1
ATOM 631 O O . ASP A 1 84 ? 4.655 -11.491 4.093 1.00 82.81 84 ASP A O 1
ATOM 635 N N . SER A 1 85 ? 3.230 -11.639 5.834 1.00 84.44 85 SER A N 1
ATOM 636 C CA . SER A 1 85 ? 3.324 -13.098 6.008 1.00 84.44 85 SER A CA 1
ATOM 637 C C . SER A 1 85 ? 2.356 -13.913 5.141 1.00 84.44 85 SER A C 1
ATOM 639 O O . SER A 1 85 ? 2.472 -15.135 5.126 1.00 84.44 85 SER A O 1
ATOM 641 N N . TYR A 1 86 ? 1.492 -13.267 4.344 1.00 81.19 86 TYR A N 1
ATOM 642 C CA . TYR A 1 86 ? 0.454 -13.909 3.516 1.00 81.19 86 TYR A CA 1
ATOM 643 C C . TYR A 1 86 ? -0.644 -14.628 4.327 1.00 81.19 86 TYR A C 1
ATOM 645 O O . TYR A 1 86 ? -1.403 -15.423 3.778 1.00 81.19 86 TYR A O 1
ATOM 653 N N . GLU A 1 87 ? -0.770 -14.329 5.619 1.00 85.31 87 GLU A N 1
ATOM 654 C CA . GLU A 1 87 ? -1.886 -14.786 6.460 1.00 85.31 87 GLU A CA 1
ATOM 655 C C . GLU A 1 87 ? -3.168 -13.974 6.232 1.00 85.31 87 GLU A C 1
ATOM 657 O O . GLU A 1 87 ? -4.257 -14.398 6.613 1.00 85.31 87 GLU A O 1
ATOM 662 N N . MET A 1 88 ? -3.045 -12.779 5.653 1.00 82.56 88 MET A N 1
ATOM 663 C CA . MET A 1 88 ? -4.156 -11.885 5.349 1.00 82.56 88 MET A CA 1
ATOM 664 C C . MET A 1 88 ? -4.015 -11.340 3.931 1.00 82.56 88 MET A C 1
ATOM 666 O O . MET A 1 88 ? -2.929 -10.965 3.495 1.00 82.56 88 MET A O 1
ATOM 670 N N . GLY A 1 89 ? -5.140 -11.252 3.229 1.00 84.25 89 GLY A N 1
ATOM 671 C CA . GLY A 1 89 ? -5.228 -10.655 1.906 1.00 84.25 89 GLY A CA 1
ATOM 672 C C . GLY A 1 89 ? -6.472 -9.792 1.767 1.00 84.25 89 GLY A C 1
ATOM 673 O O . GLY A 1 89 ? -7.379 -9.817 2.599 1.00 84.25 89 GLY A O 1
ATOM 674 N N . PHE A 1 90 ? -6.499 -9.022 0.689 1.00 80.56 90 PHE A N 1
ATOM 675 C CA . PHE A 1 90 ? -7.620 -8.171 0.330 1.00 80.56 90 PHE A CA 1
ATOM 676 C C . PHE A 1 90 ? -8.337 -8.799 -0.856 1.00 80.56 90 PHE A C 1
ATOM 678 O O . PHE A 1 90 ? -7.726 -9.020 -1.901 1.00 80.56 90 PHE A O 1
ATOM 685 N N . TRP A 1 91 ? -9.623 -9.085 -0.693 1.00 76.88 91 TRP A N 1
ATOM 686 C CA . TRP A 1 91 ? -10.479 -9.544 -1.776 1.00 76.88 91 TRP A CA 1
ATOM 687 C C . TRP A 1 91 ? -11.478 -8.445 -2.135 1.00 76.88 91 TRP A C 1
ATOM 689 O O . TRP A 1 91 ? -11.902 -7.669 -1.282 1.00 76.88 91 TRP A O 1
ATOM 699 N N . ASN A 1 92 ? -11.836 -8.350 -3.412 1.00 67.75 92 ASN A N 1
ATOM 700 C CA . ASN A 1 92 ? -12.930 -7.494 -3.844 1.00 67.75 92 ASN A CA 1
ATOM 701 C C . ASN A 1 92 ? -14.167 -8.366 -4.065 1.00 67.75 92 ASN A C 1
ATOM 703 O O . ASN A 1 92 ? -14.247 -9.083 -5.059 1.00 67.75 92 ASN A O 1
ATOM 707 N N . SER A 1 93 ? -15.111 -8.328 -3.127 1.00 58.72 93 SER A N 1
ATOM 708 C CA . SER A 1 93 ? -16.363 -9.094 -3.180 1.00 58.72 93 SER A CA 1
ATOM 709 C C . SER A 1 93 ? -17.515 -8.347 -3.870 1.00 58.72 93 SER A C 1
ATOM 711 O O . SER A 1 93 ? -18.598 -8.910 -4.020 1.00 58.72 93 SER A O 1
ATOM 713 N N . GLY A 1 94 ? -17.307 -7.100 -4.312 1.00 54.78 94 GLY A N 1
ATOM 714 C CA . GLY A 1 94 ? -18.341 -6.273 -4.937 1.00 54.78 94 GLY A CA 1
ATOM 715 C C . GLY A 1 94 ? -18.141 -6.035 -6.442 1.00 54.78 94 GLY A C 1
ATOM 716 O O . GLY A 1 94 ? -17.043 -6.222 -6.973 1.00 54.78 94 GLY A O 1
ATOM 717 N N . PRO A 1 95 ? -19.170 -5.539 -7.156 1.00 56.38 95 PRO A N 1
ATOM 718 C CA . PRO A 1 95 ? -18.984 -4.913 -8.460 1.00 56.38 95 PRO A CA 1
ATOM 719 C C . PRO A 1 95 ? -18.196 -3.604 -8.280 1.00 56.38 95 PRO A C 1
ATOM 721 O O . PRO A 1 95 ? -18.776 -2.546 -8.086 1.00 56.38 95 PRO A O 1
ATOM 724 N N . VAL A 1 96 ? -16.862 -3.696 -8.303 1.00 52.25 96 VAL A N 1
ATOM 725 C CA . VAL A 1 96 ? -15.846 -2.616 -8.364 1.00 52.25 96 VAL A CA 1
ATOM 726 C C . VAL A 1 96 ? -15.892 -1.531 -7.262 1.00 52.25 96 VAL A C 1
ATOM 728 O O . VAL A 1 96 ? -14.915 -0.805 -7.114 1.00 52.25 96 VAL A O 1
ATOM 731 N N . SER A 1 97 ? -16.934 -1.415 -6.435 1.00 44.12 97 SER A N 1
ATOM 732 C CA . SER A 1 97 ? -17.133 -0.230 -5.584 1.00 44.12 97 SER A CA 1
ATOM 733 C C . SER A 1 97 ? -16.893 -0.411 -4.085 1.00 44.12 97 SER A C 1
ATOM 735 O O . SER A 1 97 ? -16.693 0.598 -3.415 1.00 44.12 97 SER A O 1
ATOM 737 N N . LEU A 1 98 ? -16.847 -1.626 -3.530 1.00 40.72 98 LEU A N 1
ATOM 738 C CA . LEU A 1 98 ? -16.606 -1.821 -2.092 1.00 40.72 98 LEU A CA 1
ATOM 739 C C . LEU A 1 98 ? -15.810 -3.109 -1.838 1.00 40.72 98 LEU A C 1
ATOM 741 O O . LEU A 1 98 ? -16.323 -4.212 -2.004 1.00 40.72 98 LEU A O 1
ATOM 745 N N . LEU A 1 99 ? -14.549 -2.954 -1.425 1.00 44.53 99 LEU A N 1
ATOM 746 C CA . LEU A 1 99 ? -13.706 -4.044 -0.933 1.00 44.53 99 LEU A CA 1
ATOM 747 C C . LEU A 1 99 ? -14.318 -4.588 0.370 1.00 44.53 99 LEU A C 1
ATOM 749 O O . LEU A 1 99 ? -14.322 -3.876 1.374 1.00 44.53 99 LEU A O 1
ATOM 753 N N . SER A 1 100 ? -14.829 -5.825 0.375 1.00 41.09 100 SER A N 1
ATOM 754 C CA . SER A 1 100 ? -15.108 -6.559 1.618 1.00 41.09 100 SER A CA 1
ATOM 755 C C . SER A 1 100 ? -14.023 -7.603 1.865 1.00 41.09 100 SER A C 1
ATOM 757 O O . SER A 1 100 ? -13.584 -8.303 0.957 1.00 41.09 100 SER A O 1
ATOM 759 N N . PHE A 1 101 ? -13.571 -7.674 3.113 1.00 48.69 101 PHE A N 1
ATOM 760 C CA . PHE A 1 101 ? -12.462 -8.521 3.536 1.00 48.69 101 PHE A CA 1
ATOM 761 C C . PHE A 1 101 ? -12.985 -9.896 3.964 1.00 48.69 101 PHE A C 1
ATOM 763 O O . PHE A 1 101 ? -13.817 -9.963 4.866 1.00 48.69 101 PHE A O 1
ATOM 770 N N . ASP A 1 102 ? -12.445 -10.965 3.378 1.00 40.62 102 ASP A N 1
ATOM 771 C CA . ASP A 1 102 ? -12.571 -12.328 3.900 1.00 40.62 102 ASP A CA 1
ATOM 772 C C . ASP A 1 102 ? -11.208 -12.776 4.445 1.00 40.62 102 ASP A C 1
ATOM 774 O O . ASP A 1 102 ? -10.197 -12.781 3.738 1.00 40.62 102 ASP A O 1
ATOM 778 N N . LEU A 1 103 ? -11.169 -13.120 5.734 1.00 42.25 103 LEU A N 1
ATOM 779 C CA . LEU A 1 103 ? -10.000 -13.686 6.405 1.00 42.25 103 LEU A CA 1
ATOM 780 C C . LEU A 1 103 ? -9.898 -15.175 6.062 1.00 42.25 103 LEU A C 1
ATOM 782 O O . LEU A 1 103 ? -10.587 -16.002 6.658 1.00 42.25 103 LEU A O 1
ATOM 786 N N . TYR A 1 104 ? -9.021 -15.532 5.127 1.00 40.31 104 TYR A N 1
ATOM 787 C CA . TYR A 1 104 ? -8.695 -16.934 4.884 1.00 40.31 104 TYR A CA 1
ATOM 788 C C . TYR A 1 104 ? -7.610 -17.385 5.863 1.00 40.31 104 TYR A C 1
ATOM 790 O O . TYR A 1 104 ? -6.451 -16.997 5.751 1.00 40.31 104 TYR A O 1
ATOM 798 N N . HIS A 1 105 ? -7.986 -18.233 6.820 1.00 34.09 105 HIS A N 1
ATOM 799 C CA . HIS A 1 105 ? -7.030 -19.020 7.594 1.00 34.09 105 HIS A CA 1
ATOM 800 C C . HIS A 1 105 ? -6.367 -20.037 6.655 1.00 34.09 105 HIS A C 1
ATOM 802 O O . HIS A 1 105 ? -6.961 -21.063 6.323 1.00 34.09 105 HIS A O 1
ATOM 808 N N . VAL A 1 106 ? -5.140 -19.763 6.218 1.00 33.75 106 VAL A N 1
ATOM 809 C CA . VAL A 1 106 ? -4.309 -20.773 5.559 1.00 33.75 106 VAL A CA 1
ATOM 810 C C . VAL A 1 106 ? -3.621 -21.579 6.660 1.00 33.75 106 VAL A C 1
ATOM 812 O O . VAL A 1 106 ? -2.620 -21.147 7.222 1.00 33.75 106 VAL A O 1
ATOM 815 N N . ASN A 1 107 ? -4.191 -22.735 7.007 1.00 30.38 107 ASN A N 1
ATOM 816 C CA . ASN A 1 107 ? -3.460 -23.760 7.751 1.00 30.38 107 ASN A CA 1
ATOM 817 C C . ASN A 1 107 ? -2.450 -24.398 6.788 1.00 30.38 107 ASN A C 1
ATOM 819 O O . ASN A 1 107 ? -2.859 -25.069 5.839 1.00 30.38 107 ASN A O 1
ATOM 823 N N . ILE A 1 108 ? -1.159 -24.165 7.033 1.00 35.47 108 ILE A N 1
ATOM 824 C CA . ILE A 1 108 ? -0.057 -24.985 6.511 1.00 35.47 108 ILE A CA 1
ATOM 825 C C . ILE A 1 108 ? 0.369 -25.928 7.632 1.00 35.47 108 ILE A C 1
ATOM 827 O O . ILE A 1 108 ? 0.532 -25.427 8.768 1.00 35.47 108 ILE A O 1
#

Mean predicted aligned error: 9.37 Å

Secondary structure (DSSP, 8-state):
-------PPPHHHHHHHHHHHHH-S-TTT---TTEEEEESS-GGGHHHHHHHHHHHHH---S---TT-GGGEEEEEHHHHHHHHTTS------SSSS-----------

pLDDT: mean 79.21, std 18.69, range [30.38, 96.19]

Foldseek 3Di:
DDDDDPPDPDLLVVLFVLQCVVQCAAPPPRHNPQKHKAFLPACVCFQVVVCVVCCVPP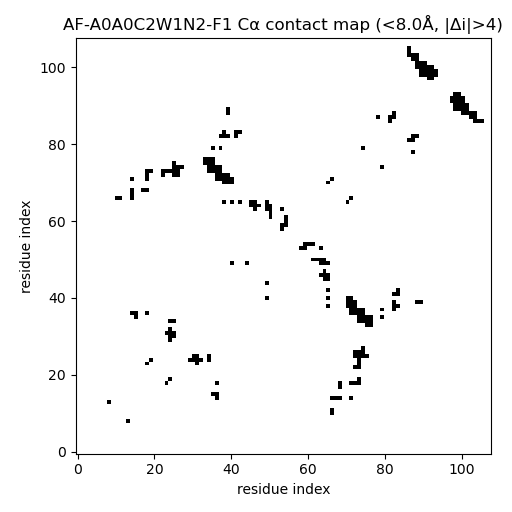VDNDRDGSSHNVRIHIHHPVVSVCSNVVQFHWDQPDPPDDTDGDRDRDDD

Nearest PDB structures (foldseek):
  3mkr-assembly1_B  TM=2.279E-01  e=3.021E+00  Bos taurus
  2o0r-assembly1_B  TM=1.983E-01  e=3.234E+00  Mycobacterium tuberculosis H37Rv

Sequence (108 aa):
MSVAVNFSPPRATAFRNALLARDGTCIISQNPLSLIASHLVPKRLGDAAVTSVVQRFTGSDAAVTRFHPTLGVLLFRSLDDRVDSYEMGFWNSGPVSLLSFDLYHVNI

Organism: Amanita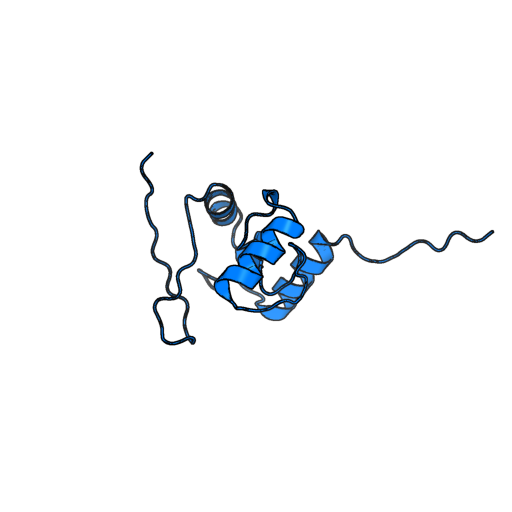 muscaria (strain Koide BX008) (NCBI:txid946122)

Solvent-accessible surface area (backbone atoms only — not comparable to full-atom values): 6640 Å² total; per-residue (Å²): 136,85,81,81,77,78,82,72,67,57,63,69,55,49,27,36,50,49,42,46,75,73,62,57,27,20,78,87,78,64,46,60,69,78,61,40,72,32,52,79,56,56,74,86,61,40,41,70,49,41,21,51,51,47,26,75,77,70,71,45,86,65,88,39,54,62,61,39,57,91,38,46,47,37,29,46,63,84,53,3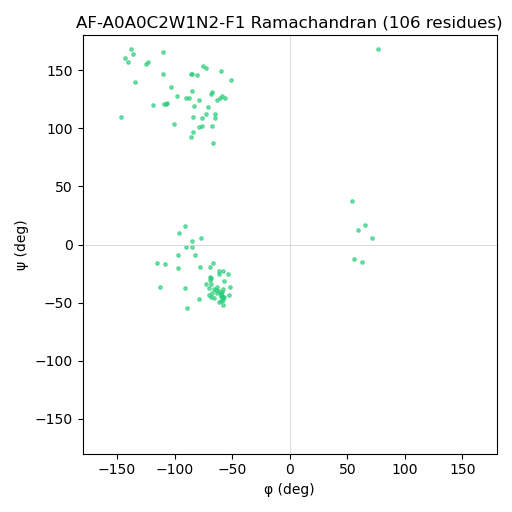8,57,31,39,72,68,68,54,39,65,86,42,73,77,44,91,92,76,50,76,46,77,60,85,56,82,76,86,127

Radius of gyration: 15.79 Å; Cα contacts (8 Å, |Δi|>4): 136; chains: 1; bounding box: 51×47×34 Å